Protein AF-A0A397VTR4-F1 (afdb_monomer)

Structure (mmCIF, N/CA/C/O backbone):
data_AF-A0A397VTR4-F1
#
_entry.id   AF-A0A397VTR4-F1
#
loop_
_atom_site.group_PDB
_atom_site.id
_atom_site.type_symbol
_atom_site.label_atom_id
_atom_site.label_alt_id
_atom_site.label_comp_id
_atom_site.label_asym_id
_atom_site.label_entity_id
_atom_site.label_seq_id
_atom_site.pdbx_PDB_ins_code
_atom_site.Cartn_x
_atom_site.Cartn_y
_atom_site.Cartn_z
_atom_site.occupancy
_atom_site.B_iso_or_equiv
_atom_site.auth_seq_id
_atom_site.auth_comp_id
_atom_site.auth_asym_id
_atom_site.auth_atom_id
_atom_site.pdbx_PDB_model_num
ATOM 1 N N . MET A 1 1 ? -44.282 -18.242 8.661 1.00 33.34 1 MET A N 1
ATOM 2 C CA . MET A 1 1 ? -43.552 -17.946 7.410 1.00 33.34 1 MET A CA 1
ATOM 3 C C . MET A 1 1 ? -43.793 -16.471 7.122 1.00 33.34 1 MET A C 1
ATOM 5 O O . MET A 1 1 ? -44.844 -16.131 6.601 1.00 33.34 1 MET A O 1
ATOM 9 N N . TYR A 1 2 ? -42.929 -15.589 7.630 1.00 31.38 2 TYR A N 1
ATOM 10 C CA . TYR A 1 2 ? -43.126 -14.138 7.543 1.00 31.38 2 TYR A CA 1
ATOM 11 C C . TYR A 1 2 ? -42.305 -13.582 6.379 1.00 31.38 2 TYR A C 1
ATOM 13 O O . TYR A 1 2 ? -41.084 -13.712 6.352 1.00 31.38 2 TYR A O 1
ATOM 21 N N . TYR A 1 3 ? -43.016 -13.021 5.402 1.00 32.44 3 TYR A N 1
ATOM 22 C CA . TYR A 1 3 ? -42.472 -12.299 4.258 1.00 32.44 3 TYR A CA 1
ATOM 23 C C . TYR A 1 3 ? -41.955 -10.932 4.723 1.00 32.44 3 TYR A C 1
ATOM 25 O O . TYR A 1 3 ? -42.737 -10.107 5.192 1.00 32.44 3 TYR A O 1
ATOM 33 N N . TYR A 1 4 ? -40.655 -10.685 4.568 1.00 38.69 4 TYR A N 1
ATOM 34 C CA . TYR A 1 4 ? -40.089 -9.337 4.630 1.00 38.69 4 TYR A CA 1
ATOM 35 C C . TYR A 1 4 ? -40.241 -8.672 3.254 1.00 38.69 4 TYR A C 1
ATOM 37 O O . TYR A 1 4 ? -39.797 -9.252 2.259 1.00 38.69 4 TYR A O 1
ATOM 45 N N . PRO A 1 5 ? -40.844 -7.476 3.147 1.00 44.00 5 PRO A N 1
ATOM 46 C CA . PRO A 1 5 ? -40.825 -6.725 1.902 1.00 44.00 5 PRO A CA 1
ATOM 47 C C . PRO A 1 5 ? -39.421 -6.151 1.669 1.00 44.00 5 PRO A C 1
ATOM 49 O O . PRO A 1 5 ? -38.910 -5.367 2.468 1.00 44.00 5 PRO A O 1
ATOM 52 N N . ILE A 1 6 ? -38.804 -6.544 0.554 1.00 43.56 6 ILE A N 1
ATOM 53 C CA . ILE A 1 6 ? -37.585 -5.929 0.023 1.00 43.56 6 ILE A CA 1
ATOM 54 C C . ILE A 1 6 ? -38.001 -4.578 -0.559 1.00 43.56 6 ILE A C 1
ATOM 56 O O . ILE A 1 6 ? -38.496 -4.490 -1.682 1.00 43.56 6 ILE A O 1
ATOM 60 N N . ASN A 1 7 ? -37.875 -3.530 0.249 1.00 37.38 7 ASN A N 1
ATOM 61 C CA . ASN A 1 7 ? -38.048 -2.163 -0.207 1.00 37.38 7 ASN A CA 1
ATOM 62 C C . ASN A 1 7 ? -36.739 -1.734 -0.886 1.00 37.38 7 ASN A C 1
ATOM 64 O O . ASN A 1 7 ? -35.695 -1.661 -0.240 1.00 37.38 7 ASN A O 1
ATOM 68 N N . ASN A 1 8 ? -36.793 -1.494 -2.197 1.00 38.03 8 ASN A N 1
AT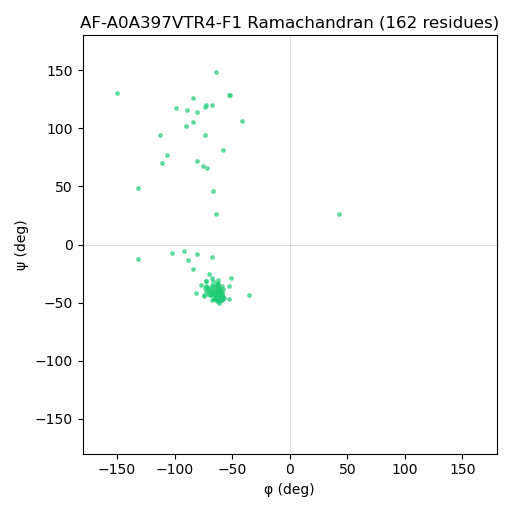OM 69 C CA . ASN A 1 8 ? -35.676 -1.036 -3.028 1.00 38.03 8 ASN A CA 1
ATOM 70 C C . ASN A 1 8 ? -35.322 0.434 -2.731 1.00 38.03 8 ASN A C 1
ATOM 72 O O . ASN A 1 8 ? -35.478 1.311 -3.578 1.00 38.03 8 ASN A O 1
ATOM 76 N N . GLN A 1 9 ? -34.839 0.710 -1.523 1.00 35.12 9 GLN A N 1
ATOM 77 C CA . GLN A 1 9 ? -34.091 1.923 -1.201 1.00 35.12 9 GLN A CA 1
ATOM 78 C C . GLN A 1 9 ? -32.633 1.509 -1.033 1.00 35.12 9 GLN A C 1
ATOM 80 O O . GLN A 1 9 ? -32.119 1.310 0.065 1.00 35.12 9 GLN A O 1
ATOM 85 N N . PHE A 1 10 ? -31.993 1.288 -2.180 1.00 38.28 10 PHE A N 1
ATOM 86 C CA . PHE A 1 10 ? -30.559 1.071 -2.297 1.00 38.28 10 PHE A CA 1
ATOM 87 C C . PHE A 1 10 ? -29.858 2.427 -2.133 1.00 38.28 10 PHE A C 1
ATOM 89 O O . PHE A 1 10 ? -29.314 2.979 -3.077 1.00 38.28 10 PHE A O 1
ATOM 96 N N . GLU A 1 11 ? -29.925 2.991 -0.930 1.00 36.62 11 GLU A N 1
ATOM 97 C CA . GLU A 1 11 ? -29.132 4.157 -0.531 1.00 36.62 11 GLU A CA 1
ATOM 98 C C . GLU A 1 11 ? -28.488 3.861 0.830 1.00 36.62 11 GLU A C 1
ATOM 100 O O . GLU A 1 11 ? -28.550 4.612 1.792 1.00 36.62 11 GLU A O 1
ATOM 105 N N . PHE A 1 12 ? -27.875 2.677 0.911 1.00 35.38 12 PHE A N 1
ATOM 106 C CA . PHE A 1 12 ? -26.869 2.357 1.915 1.00 35.38 12 PHE A CA 1
ATOM 107 C C . PHE A 1 12 ? -25.537 2.946 1.432 1.00 35.38 12 PHE A C 1
ATOM 109 O O . PHE A 1 12 ? -24.631 2.226 1.017 1.00 35.38 12 PHE A O 1
ATOM 116 N N . THR A 1 13 ? -25.395 4.268 1.463 1.00 36.00 13 THR A N 1
ATOM 117 C CA . THR A 1 13 ? -24.081 4.802 1.814 1.00 36.00 13 THR A CA 1
ATOM 118 C C . THR A 1 13 ? -24.111 4.947 3.325 1.00 36.00 13 THR A C 1
ATOM 120 O O . THR A 1 13 ? -24.732 5.890 3.811 1.00 36.00 13 THR A O 1
ATOM 123 N N . PRO A 1 14 ? -23.503 4.036 4.113 1.00 47.72 14 PRO A N 1
ATOM 124 C CA . PRO A 1 14 ? -23.058 4.475 5.426 1.00 47.72 14 PRO A CA 1
ATOM 125 C C . PRO A 1 14 ? -22.231 5.730 5.155 1.00 47.72 14 PRO A C 1
ATOM 127 O O . PRO A 1 14 ? -21.410 5.694 4.235 1.00 47.72 14 PRO A O 1
ATOM 130 N N . ASP A 1 15 ? -22.515 6.829 5.854 1.00 45.50 15 ASP A N 1
ATOM 131 C CA . ASP A 1 15 ? -21.765 8.081 5.766 1.00 45.50 15 ASP A CA 1
ATOM 132 C C . ASP A 1 15 ? -20.310 7.785 6.129 1.00 45.50 15 ASP A C 1
ATOM 134 O O . ASP A 1 15 ? -19.864 7.900 7.271 1.00 45.50 15 ASP A O 1
ATOM 138 N N . LEU A 1 16 ? -19.582 7.275 5.143 1.00 48.88 16 LEU A N 1
ATOM 139 C CA . LEU A 1 16 ? -18.208 6.878 5.261 1.00 48.88 16 LEU A CA 1
ATOM 140 C C . LEU A 1 16 ? -17.495 8.200 5.483 1.00 48.88 16 LEU A C 1
ATOM 142 O O . LEU A 1 16 ? -17.655 9.104 4.651 1.00 48.88 16 LEU A O 1
ATOM 146 N N . PRO A 1 17 ? -16.795 8.373 6.617 1.00 65.38 17 PRO A N 1
ATOM 147 C CA . PRO A 1 17 ? -16.266 9.673 6.970 1.00 65.38 17 PRO A CA 1
ATOM 148 C C . PRO A 1 17 ? -15.460 10.167 5.775 1.00 65.38 17 PRO A C 1
ATOM 150 O O . PRO A 1 17 ? -14.638 9.421 5.251 1.00 65.38 17 PRO A O 1
ATOM 153 N N . ILE A 1 18 ? -15.731 11.394 5.318 1.00 67.50 18 ILE A N 1
ATOM 154 C CA . ILE A 1 18 ? -15.076 12.047 4.170 1.00 67.50 18 ILE A CA 1
ATOM 155 C C . ILE A 1 18 ? -13.579 11.683 4.035 1.00 67.50 18 ILE A C 1
ATOM 157 O O . ILE A 1 18 ? -13.159 11.365 2.918 1.00 67.50 18 ILE A O 1
ATOM 161 N N . PRO A 1 19 ? -12.764 11.644 5.116 1.00 65.00 19 PRO A N 1
ATOM 162 C CA . PRO A 1 19 ? -11.375 11.185 5.022 1.00 65.00 19 PRO A CA 1
ATOM 163 C C . PRO A 1 19 ? -11.200 9.758 4.477 1.00 65.00 19 PRO A C 1
ATOM 165 O O . PRO A 1 19 ? -10.281 9.521 3.701 1.00 65.00 19 PRO A O 1
ATOM 168 N N . LEU A 1 20 ? -12.062 8.808 4.832 1.00 64.69 20 LEU A N 1
ATOM 169 C CA . LEU A 1 20 ? -11.977 7.421 4.379 1.00 64.69 20 LEU A CA 1
ATOM 170 C C . LEU A 1 20 ? -12.267 7.296 2.879 1.00 64.69 20 LEU A C 1
ATOM 172 O O . LEU A 1 20 ? -11.524 6.629 2.165 1.00 64.69 20 LEU A O 1
ATOM 176 N N . THR A 1 21 ? -13.291 7.989 2.379 1.00 75.69 21 THR A N 1
ATOM 177 C CA . THR A 1 21 ? -13.618 8.020 0.943 1.00 75.69 21 THR A CA 1
ATOM 178 C C . THR A 1 21 ? -12.474 8.617 0.124 1.00 75.69 21 THR A C 1
ATOM 180 O O . THR A 1 21 ? -12.134 8.115 -0.952 1.00 75.69 21 THR A O 1
ATOM 183 N N . LEU A 1 22 ? -11.826 9.655 0.657 1.00 77.50 22 LEU A N 1
ATOM 184 C CA . LEU A 1 22 ? -10.661 10.280 0.039 1.00 77.50 22 LEU A CA 1
ATOM 185 C C . LEU A 1 22 ? -9.475 9.301 -0.001 1.00 77.50 22 LEU A C 1
ATOM 187 O O . LEU A 1 22 ? -8.865 9.124 -1.055 1.00 77.50 22 LEU A O 1
ATOM 191 N N . VAL A 1 23 ? -9.208 8.585 1.098 1.00 76.00 23 VAL A N 1
ATOM 192 C CA . VAL A 1 23 ? -8.159 7.550 1.165 1.00 76.00 23 VAL A CA 1
ATOM 193 C C . VAL A 1 23 ? -8.424 6.414 0.177 1.00 76.00 23 VAL A C 1
ATOM 195 O O . VAL A 1 23 ? -7.500 6.000 -0.524 1.00 76.00 23 VAL A O 1
ATOM 198 N N . ILE A 1 24 ? -9.665 5.935 0.064 1.00 78.19 24 ILE A N 1
ATOM 199 C CA . ILE A 1 24 ? -10.036 4.869 -0.880 1.00 78.19 24 ILE A CA 1
ATOM 200 C C . ILE A 1 24 ? -9.807 5.330 -2.320 1.00 78.19 24 ILE A C 1
ATOM 202 O O . ILE A 1 24 ? -9.177 4.620 -3.103 1.00 78.19 24 ILE A O 1
ATOM 206 N N . THR A 1 25 ? -10.253 6.541 -2.656 1.00 81.31 25 THR A N 1
ATOM 207 C CA . THR A 1 25 ? -10.113 7.100 -4.007 1.00 81.31 25 THR A CA 1
ATOM 208 C C . THR A 1 25 ? -8.644 7.274 -4.388 1.00 81.31 25 THR A C 1
ATOM 210 O O . THR A 1 25 ? -8.220 6.814 -5.446 1.00 81.31 25 THR A O 1
ATOM 213 N N . VAL A 1 26 ? -7.840 7.880 -3.508 1.00 78.94 26 VAL A N 1
ATOM 214 C CA . VAL A 1 26 ? -6.396 8.063 -3.729 1.00 78.94 26 VAL A CA 1
ATOM 215 C C . VAL A 1 26 ? -5.698 6.712 -3.878 1.00 78.94 26 VAL A C 1
ATOM 217 O O . VAL A 1 26 ? -4.902 6.530 -4.796 1.00 78.94 26 VAL A O 1
ATOM 220 N N . THR A 1 27 ? -6.041 5.740 -3.033 1.00 76.56 27 THR A N 1
ATOM 221 C CA . THR A 1 27 ? -5.493 4.379 -3.117 1.00 76.56 27 THR A CA 1
ATOM 222 C C . THR A 1 27 ? -5.818 3.732 -4.461 1.00 76.56 27 THR A C 1
ATOM 224 O O . THR A 1 27 ? -4.937 3.145 -5.085 1.00 76.56 27 THR A O 1
ATOM 227 N N . PHE A 1 28 ? -7.051 3.882 -4.948 1.00 83.75 28 PHE A N 1
ATOM 228 C CA . PHE A 1 28 ? -7.476 3.327 -6.231 1.00 83.75 28 PHE A CA 1
ATOM 229 C C . PHE A 1 28 ? -6.714 3.943 -7.410 1.00 83.75 28 PHE A C 1
ATOM 231 O O . PHE A 1 28 ? -6.244 3.224 -8.291 1.00 83.75 28 PHE A O 1
ATOM 238 N N . VAL A 1 29 ? -6.523 5.266 -7.396 1.00 84.81 29 VAL A N 1
ATOM 239 C CA . VAL A 1 29 ? -5.721 5.970 -8.407 1.00 84.81 29 VAL A CA 1
ATOM 240 C C . VAL A 1 29 ? -4.271 5.487 -8.386 1.00 84.81 29 VAL A C 1
ATOM 242 O O . VAL A 1 29 ? -3.698 5.222 -9.441 1.00 84.81 29 VAL A O 1
ATOM 245 N N . ILE A 1 30 ? -3.677 5.315 -7.202 1.00 80.25 30 ILE A N 1
ATOM 246 C CA . ILE A 1 30 ? -2.301 4.820 -7.093 1.00 80.25 30 ILE A CA 1
ATOM 247 C C . ILE A 1 30 ? -2.194 3.370 -7.581 1.00 80.25 30 ILE A C 1
ATOM 249 O O . ILE A 1 30 ? -1.268 3.054 -8.322 1.00 80.25 30 ILE A O 1
ATOM 253 N N . LEU A 1 31 ? -3.149 2.500 -7.245 1.00 81.19 31 LEU A N 1
ATOM 254 C CA . LEU A 1 31 ? -3.188 1.125 -7.756 1.00 81.19 31 LEU A CA 1
ATOM 255 C C . LEU A 1 31 ? -3.301 1.085 -9.284 1.00 81.19 31 LEU A C 1
ATOM 257 O O . LEU A 1 31 ? -2.613 0.291 -9.928 1.00 81.19 31 LEU A O 1
ATOM 261 N N . ALA A 1 32 ? -4.110 1.967 -9.874 1.00 84.25 3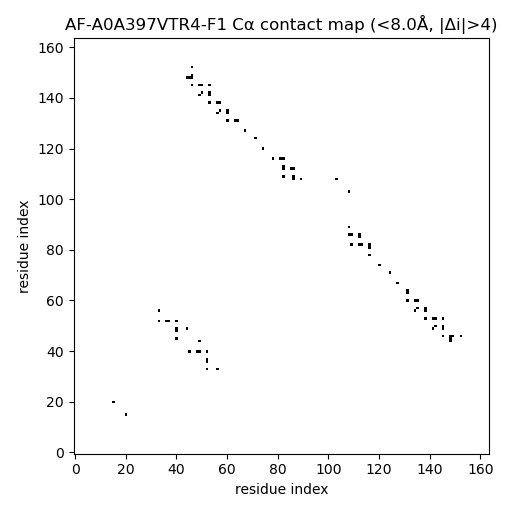2 ALA A N 1
ATOM 262 C CA . ALA A 1 32 ? -4.209 2.102 -11.322 1.00 84.25 32 ALA A CA 1
ATOM 263 C C . ALA A 1 32 ? -2.872 2.546 -11.941 1.00 84.25 32 ALA A C 1
ATOM 265 O O . ALA A 1 32 ? -2.419 1.946 -12.915 1.00 84.25 32 ALA A O 1
ATOM 266 N N . LEU A 1 33 ? -2.194 3.534 -11.346 1.00 80.94 33 LEU A N 1
ATOM 267 C CA . LEU A 1 33 ? -0.865 3.969 -11.788 1.00 80.94 33 LEU A CA 1
ATOM 268 C C . LEU A 1 33 ? 0.165 2.839 -11.680 1.00 80.94 33 LEU A C 1
ATOM 270 O O . LEU A 1 33 ? 0.893 2.592 -12.638 1.00 80.94 33 LEU A O 1
ATOM 274 N N . ILE A 1 34 ? 0.194 2.115 -10.558 1.00 81.19 34 ILE A N 1
ATOM 275 C CA . ILE A 1 34 ? 1.077 0.959 -10.356 1.00 81.19 34 ILE A CA 1
ATOM 276 C C . ILE A 1 34 ? 0.816 -0.105 -11.426 1.00 81.19 34 ILE A C 1
ATOM 278 O O . ILE A 1 34 ? 1.764 -0.636 -11.996 1.00 81.19 34 ILE A O 1
ATOM 282 N N . SER A 1 35 ? -0.449 -0.382 -11.750 1.00 86.19 35 SER A N 1
ATOM 283 C CA . SER A 1 35 ? -0.814 -1.332 -12.803 1.00 86.19 35 SER A CA 1
ATOM 284 C C . SER A 1 35 ? -0.305 -0.890 -14.179 1.00 86.19 35 SER A C 1
ATOM 286 O O . SER A 1 35 ? 0.325 -1.685 -14.879 1.00 86.19 35 SER A O 1
ATOM 288 N N . VAL A 1 36 ? -0.497 0.383 -14.543 1.00 84.31 36 VAL A N 1
ATOM 289 C CA . VAL A 1 36 ? -0.018 0.938 -15.820 1.00 84.31 36 VAL A CA 1
ATOM 290 C C . VAL A 1 36 ? 1.506 0.900 -15.895 1.00 84.31 36 VAL A C 1
ATOM 292 O O . VAL A 1 36 ? 2.054 0.426 -16.887 1.00 84.31 36 VAL A O 1
ATOM 295 N N . PHE A 1 37 ? 2.213 1.339 -14.851 1.00 79.50 37 PHE A N 1
ATOM 296 C CA . PHE A 1 37 ? 3.675 1.294 -14.832 1.00 79.50 37 PHE A CA 1
ATOM 297 C C . PHE A 1 37 ? 4.217 -0.136 -14.810 1.00 79.50 37 PHE A C 1
ATOM 299 O O . PHE A 1 37 ? 5.212 -0.413 -15.476 1.00 79.50 37 PHE A O 1
ATOM 306 N N . GLY A 1 38 ? 3.539 -1.059 -14.126 1.00 79.00 38 GLY A N 1
ATOM 307 C CA . GLY A 1 38 ? 3.845 -2.484 -14.177 1.00 79.00 38 GLY A CA 1
ATOM 308 C C . GLY A 1 38 ? 3.743 -3.020 -15.603 1.00 79.00 38 GLY A C 1
ATOM 309 O O . GLY A 1 38 ? 4.682 -3.651 -16.091 1.00 79.00 38 GLY A O 1
ATOM 310 N N . LEU A 1 39 ? 2.665 -2.680 -16.313 1.00 84.19 39 LEU A N 1
ATOM 311 C CA . LEU A 1 39 ? 2.468 -3.060 -17.710 1.00 84.19 39 LEU A CA 1
ATOM 312 C C . LEU A 1 39 ? 3.565 -2.473 -18.615 1.00 84.19 39 LEU A C 1
ATOM 314 O O . LEU A 1 39 ? 4.218 -3.202 -19.359 1.00 84.19 39 LEU A O 1
ATOM 318 N N . VAL A 1 40 ? 3.822 -1.166 -18.514 1.00 81.12 40 VAL A N 1
ATOM 319 C CA . VAL A 1 40 ? 4.859 -0.470 -19.296 1.00 81.12 40 VAL A CA 1
ATOM 320 C C . VAL A 1 40 ? 6.241 -1.069 -19.024 1.00 81.12 40 VAL A C 1
ATOM 322 O O . VAL A 1 40 ? 7.009 -1.296 -19.958 1.00 81.12 40 VAL A O 1
ATOM 325 N N . SER A 1 41 ? 6.553 -1.394 -17.768 1.00 72.38 41 SER A N 1
ATOM 326 C CA . SER A 1 41 ? 7.832 -2.008 -17.402 1.00 72.38 41 SER A CA 1
ATOM 327 C C . SER A 1 41 ? 8.030 -3.387 -18.041 1.00 72.38 41 SER A C 1
ATOM 329 O O . SER A 1 41 ? 9.139 -3.705 -18.470 1.00 72.38 41 SER A O 1
ATOM 331 N N . ALA A 1 42 ? 6.953 -4.167 -18.181 1.00 78.56 42 ALA A N 1
ATOM 332 C CA . ALA A 1 42 ? 6.990 -5.471 -18.830 1.00 78.56 42 ALA A CA 1
ATOM 333 C C . ALA A 1 42 ? 7.218 -5.360 -20.348 1.00 78.56 42 ALA A C 1
ATOM 335 O O . ALA A 1 42 ? 7.943 -6.175 -20.919 1.00 78.56 42 ALA A O 1
ATOM 336 N N . PHE A 1 43 ? 6.637 -4.347 -21.000 1.00 83.31 43 PHE A N 1
ATOM 337 C CA . PHE A 1 43 ? 6.734 -4.187 -22.454 1.00 83.31 43 PHE A CA 1
ATOM 338 C C . PHE A 1 43 ? 8.035 -3.531 -22.922 1.00 83.31 43 PHE A C 1
ATOM 340 O O . PHE A 1 43 ? 8.609 -3.967 -23.917 1.00 83.31 43 PHE A O 1
ATOM 347 N N . TYR A 1 44 ? 8.512 -2.491 -22.235 1.00 74.88 44 TYR A N 1
ATOM 348 C CA . TYR A 1 44 ? 9.562 -1.636 -22.796 1.00 74.88 44 TYR A CA 1
ATOM 349 C C . TYR A 1 44 ? 10.993 -2.099 -22.504 1.00 74.88 44 TYR A C 1
ATOM 351 O O . TYR A 1 44 ? 11.907 -1.573 -23.133 1.00 74.88 44 TYR A O 1
ATOM 359 N N . LYS A 1 45 ? 11.215 -3.046 -21.571 1.00 70.69 45 LYS A N 1
ATOM 360 C CA . LYS A 1 45 ? 12.553 -3.532 -21.142 1.00 70.69 45 LYS A CA 1
ATOM 361 C C . LYS A 1 45 ? 13.600 -2.413 -20.957 1.00 70.69 45 LYS A C 1
ATOM 363 O O . LYS A 1 45 ? 14.800 -2.636 -21.092 1.00 70.69 45 LYS A O 1
ATOM 368 N N . ALA A 1 46 ? 13.150 -1.193 -20.666 1.00 75.38 46 ALA A N 1
ATOM 369 C CA . ALA A 1 46 ? 14.002 -0.022 -20.588 1.00 75.38 46 ALA A CA 1
ATOM 370 C C . ALA A 1 46 ? 14.523 0.092 -19.148 1.00 75.38 46 ALA A C 1
ATOM 372 O O . ALA A 1 46 ? 13.710 0.328 -18.246 1.00 75.38 46 ALA A O 1
ATOM 373 N N . PRO A 1 47 ? 15.843 -0.033 -18.909 1.00 70.94 47 PRO A N 1
ATOM 374 C CA . PRO A 1 47 ? 16.401 -0.136 -17.557 1.00 70.94 47 PRO A CA 1
ATOM 375 C C . PRO A 1 47 ? 16.051 1.080 -16.682 1.00 70.94 47 PRO A C 1
ATOM 377 O O . PRO A 1 47 ? 15.720 0.931 -15.503 1.00 70.94 47 PRO A O 1
ATOM 380 N N . GLY A 1 48 ? 16.005 2.279 -17.278 1.00 73.56 48 GLY A N 1
ATOM 381 C CA . GLY A 1 48 ? 15.622 3.510 -16.579 1.00 73.56 48 GLY A CA 1
ATOM 382 C C . GLY A 1 48 ? 14.161 3.541 -16.109 1.00 73.56 48 GLY A C 1
ATOM 383 O O . GLY A 1 48 ? 13.883 3.986 -14.994 1.00 73.56 48 GLY A O 1
ATOM 384 N N . ALA A 1 49 ? 13.222 3.022 -16.908 1.00 74.12 49 ALA A N 1
ATOM 385 C CA . ALA A 1 49 ? 11.797 3.022 -16.562 1.00 74.12 49 ALA A CA 1
ATOM 386 C C . ALA A 1 49 ? 11.491 2.037 -15.421 1.00 74.12 49 ALA A C 1
ATOM 388 O O . ALA A 1 49 ? 10.749 2.363 -14.493 1.00 74.12 49 ALA A O 1
ATOM 389 N N . THR A 1 50 ? 12.124 0.859 -15.435 1.00 77.00 50 THR A N 1
ATOM 390 C CA . THR A 1 50 ? 12.016 -0.135 -14.354 1.00 77.00 50 THR A CA 1
ATOM 391 C C . THR A 1 50 ? 12.550 0.376 -13.018 1.00 77.00 50 THR A C 1
ATOM 393 O O . THR A 1 50 ? 11.989 0.054 -11.970 1.00 77.00 50 THR A O 1
ATOM 396 N N . ARG A 1 51 ? 13.593 1.216 -13.027 1.00 78.25 51 ARG A N 1
ATOM 397 C CA . ARG A 1 51 ? 14.151 1.801 -11.800 1.00 78.25 51 ARG A CA 1
ATOM 398 C C . ARG A 1 51 ? 13.233 2.847 -11.176 1.00 78.25 51 ARG A C 1
ATOM 400 O O . ARG A 1 51 ? 13.018 2.817 -9.966 1.00 78.25 51 ARG A O 1
ATOM 407 N N . LEU A 1 52 ? 12.644 3.719 -11.994 1.00 80.69 52 LEU A N 1
ATOM 408 C CA . LEU A 1 52 ? 11.618 4.669 -11.548 1.00 80.69 52 LEU A CA 1
ATOM 409 C C . LEU A 1 52 ? 10.409 3.946 -10.944 1.00 80.69 52 LEU A C 1
ATOM 411 O O . LEU A 1 52 ? 9.954 4.314 -9.863 1.00 80.69 52 LEU A O 1
ATOM 415 N N . TYR A 1 53 ? 9.951 2.870 -11.588 1.00 80.81 53 TYR A N 1
ATOM 416 C CA . TYR A 1 53 ? 8.858 2.049 -11.071 1.00 80.81 53 TYR A CA 1
ATOM 417 C C . TYR A 1 53 ? 9.195 1.389 -9.722 1.00 80.81 53 TYR A C 1
ATOM 419 O O . TYR A 1 53 ? 8.385 1.440 -8.796 1.00 80.81 53 TYR A O 1
ATOM 427 N N . SER A 1 54 ? 10.409 0.847 -9.566 1.00 82.50 54 SER A N 1
ATOM 428 C CA . SER A 1 54 ? 10.887 0.287 -8.290 1.00 82.50 54 SER A CA 1
ATOM 429 C C . SER A 1 54 ? 10.856 1.324 -7.156 1.00 82.50 54 SER A C 1
ATOM 431 O O . SER A 1 54 ? 10.353 1.047 -6.066 1.00 82.50 54 SER A O 1
ATOM 433 N N . ILE A 1 55 ? 11.325 2.549 -7.422 1.00 86.00 55 ILE A N 1
ATOM 434 C CA . ILE A 1 55 ? 11.318 3.645 -6.440 1.00 86.00 55 ILE A CA 1
ATOM 435 C C . ILE A 1 55 ? 9.884 4.049 -6.075 1.00 86.00 55 ILE A C 1
ATOM 437 O O . ILE A 1 55 ? 9.589 4.244 -4.896 1.00 86.00 55 ILE A O 1
ATOM 441 N N . MET A 1 56 ? 8.979 4.136 -7.055 1.00 83.44 56 MET A N 1
ATOM 442 C CA . MET A 1 56 ? 7.568 4.452 -6.803 1.00 83.44 56 MET A CA 1
ATOM 443 C C . MET A 1 56 ? 6.881 3.391 -5.938 1.00 83.44 56 MET A C 1
ATOM 445 O O . MET A 1 56 ? 6.144 3.746 -5.019 1.00 83.44 56 MET A O 1
ATOM 449 N N . LEU A 1 57 ? 7.155 2.104 -6.175 1.00 83.62 57 LEU A N 1
ATOM 450 C CA . LEU A 1 57 ? 6.633 1.011 -5.349 1.00 83.62 57 LEU A CA 1
ATOM 451 C C . LEU A 1 57 ? 7.127 1.098 -3.903 1.00 83.62 57 LEU A C 1
ATOM 453 O O . LEU A 1 57 ? 6.331 0.975 -2.974 1.00 83.62 57 LEU A O 1
ATOM 457 N N . TRP A 1 58 ? 8.418 1.363 -3.699 1.00 86.50 58 TRP A N 1
ATOM 458 C CA . TRP A 1 58 ? 8.968 1.578 -2.359 1.00 86.50 58 TRP A CA 1
ATOM 459 C C . TRP A 1 58 ? 8.371 2.808 -1.670 1.00 86.50 58 TRP A C 1
ATOM 461 O O . TRP A 1 58 ? 8.058 2.755 -0.481 1.00 86.50 58 TRP A O 1
ATOM 471 N N . GLY A 1 59 ? 8.156 3.895 -2.414 1.00 87.12 59 GLY A N 1
ATOM 472 C CA . GLY A 1 59 ? 7.457 5.076 -1.911 1.00 87.12 59 GLY A CA 1
ATOM 473 C C . GLY A 1 59 ? 6.034 4.749 -1.456 1.00 87.12 59 GLY A C 1
ATOM 474 O O . GLY A 1 59 ? 5.624 5.152 -0.368 1.00 87.12 59 GLY A O 1
ATOM 475 N N . PHE A 1 60 ? 5.306 3.954 -2.242 1.00 84.31 60 PHE A N 1
ATOM 476 C CA . PHE A 1 60 ? 3.961 3.514 -1.889 1.00 84.31 60 PHE A CA 1
ATOM 477 C C . PHE A 1 60 ? 3.944 2.655 -0.620 1.00 84.31 60 PHE A C 1
ATOM 479 O O . PHE A 1 60 ? 3.171 2.946 0.289 1.00 84.31 60 PHE A O 1
ATOM 486 N N . VAL A 1 61 ? 4.852 1.677 -0.503 1.00 87.44 61 VAL A N 1
ATOM 487 C CA . VAL A 1 61 ? 5.014 0.855 0.711 1.00 87.44 61 VAL A CA 1
ATOM 488 C C . VAL A 1 61 ? 5.191 1.734 1.953 1.00 87.44 61 VAL A C 1
ATOM 490 O O . VAL A 1 61 ? 4.517 1.516 2.959 1.00 87.44 61 VAL A O 1
ATOM 493 N N . MET A 1 62 ? 6.058 2.750 1.881 1.00 89.38 62 MET A N 1
ATOM 494 C CA . MET A 1 62 ? 6.323 3.652 3.008 1.00 89.38 62 MET A CA 1
ATOM 495 C C . MET A 1 62 ? 5.095 4.487 3.388 1.00 89.38 62 MET A C 1
ATOM 497 O O . MET A 1 62 ? 4.790 4.631 4.571 1.00 89.38 62 MET A O 1
ATOM 501 N N . ILE A 1 63 ? 4.355 5.001 2.403 1.00 87.00 63 ILE A N 1
ATOM 502 C CA . ILE A 1 63 ? 3.125 5.768 2.649 1.00 87.00 63 ILE A CA 1
ATOM 503 C C . ILE A 1 63 ? 2.049 4.874 3.275 1.00 87.00 63 ILE A C 1
ATOM 505 O O . ILE A 1 63 ? 1.454 5.250 4.284 1.00 87.00 63 ILE A O 1
ATOM 509 N N . THR A 1 64 ? 1.820 3.677 2.729 1.00 84.19 64 THR A N 1
ATOM 510 C CA . THR A 1 64 ? 0.851 2.721 3.283 1.00 84.19 64 THR A CA 1
ATOM 511 C C . THR A 1 64 ? 1.220 2.316 4.709 1.00 84.19 64 THR A C 1
ATOM 513 O O . THR A 1 64 ? 0.342 2.217 5.565 1.00 84.19 64 THR A O 1
ATOM 516 N N . PHE A 1 65 ? 2.512 2.143 4.997 1.00 87.38 65 PHE A N 1
ATOM 517 C CA . PHE A 1 65 ? 2.996 1.862 6.346 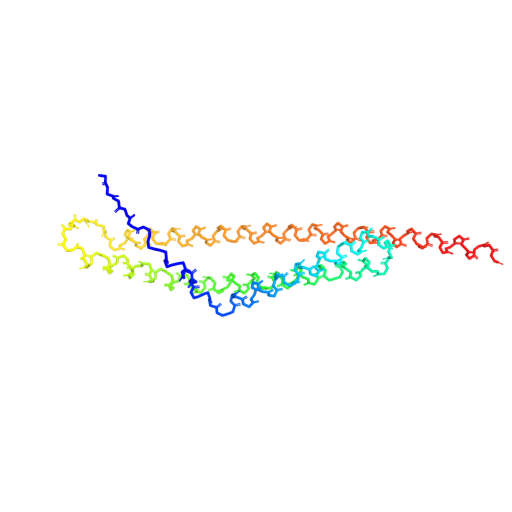1.00 87.38 65 PHE A CA 1
ATOM 518 C C . PHE A 1 65 ? 2.679 3.004 7.326 1.00 87.38 65 PHE A C 1
ATOM 520 O O . PHE A 1 65 ? 2.152 2.753 8.409 1.00 87.38 65 PHE A O 1
ATOM 527 N N . LEU A 1 66 ? 2.912 4.260 6.932 1.00 88.50 66 LEU A N 1
ATOM 528 C CA . LEU A 1 66 ? 2.573 5.429 7.752 1.00 88.50 66 LEU A CA 1
ATOM 529 C C . LEU A 1 66 ? 1.065 5.547 8.005 1.00 88.50 66 LEU A C 1
ATOM 531 O O . LEU A 1 66 ? 0.651 5.762 9.144 1.00 88.50 66 LEU A O 1
ATOM 535 N N . ILE A 1 67 ? 0.239 5.361 6.970 1.00 83.75 67 ILE A N 1
ATOM 536 C CA . ILE A 1 67 ? -1.226 5.371 7.109 1.00 83.75 67 ILE A CA 1
ATOM 537 C C . ILE A 1 67 ? -1.672 4.263 8.069 1.00 83.75 67 ILE A C 1
ATOM 539 O O . ILE A 1 67 ? -2.500 4.514 8.940 1.00 83.75 67 ILE A O 1
ATOM 543 N N . SER A 1 68 ? -1.085 3.067 7.966 1.00 82.44 68 SER A N 1
ATOM 544 C CA . SER A 1 68 ? -1.374 1.949 8.869 1.00 82.44 68 SER A CA 1
ATOM 545 C C . SER A 1 68 ? -1.129 2.321 10.335 1.00 82.44 68 SER A C 1
ATOM 547 O O . SER A 1 68 ? -1.999 2.110 11.177 1.00 82.44 68 SER A O 1
ATOM 549 N N . ILE A 1 69 ? 0.004 2.964 10.642 1.00 84.50 69 ILE A N 1
ATOM 550 C CA . ILE A 1 69 ? 0.316 3.430 12.003 1.00 84.50 69 ILE A CA 1
ATOM 551 C C . ILE A 1 69 ? -0.726 4.441 12.497 1.00 84.50 69 ILE A C 1
ATOM 553 O O . ILE A 1 69 ? -1.199 4.338 13.629 1.00 84.50 69 ILE A O 1
ATOM 557 N N . ILE A 1 70 ? -1.100 5.411 11.657 1.00 84.19 70 ILE A N 1
ATOM 558 C CA . ILE A 1 70 ? -2.096 6.433 12.010 1.00 84.19 70 ILE A CA 1
ATOM 559 C C . ILE A 1 70 ? -3.451 5.783 12.307 1.00 84.19 70 ILE A C 1
ATOM 561 O O . ILE A 1 70 ? -4.078 6.109 13.314 1.00 84.19 70 ILE A O 1
ATOM 565 N N . VAL A 1 71 ? -3.883 4.838 11.468 1.00 77.12 71 VAL A N 1
ATOM 566 C CA . VAL A 1 71 ? -5.149 4.118 11.647 1.00 77.12 71 VAL A CA 1
ATOM 567 C C . VAL A 1 71 ? -5.125 3.294 12.929 1.00 77.12 71 VAL A C 1
ATOM 569 O O . VAL A 1 71 ? -6.057 3.400 13.717 1.00 77.12 71 VAL A O 1
ATOM 572 N N . ILE A 1 72 ? -4.056 2.539 13.196 1.00 78.31 72 ILE A N 1
ATOM 573 C CA . ILE A 1 72 ? -3.930 1.746 14.430 1.00 78.31 72 ILE A CA 1
ATOM 574 C C . ILE A 1 72 ? -4.007 2.651 15.666 1.00 78.31 72 ILE A C 1
ATOM 576 O O . ILE A 1 72 ? -4.740 2.342 16.604 1.00 78.31 72 ILE A O 1
ATOM 580 N N . ASN A 1 73 ? -3.313 3.793 15.655 1.00 78.88 73 ASN A N 1
ATOM 581 C CA . ASN A 1 73 ? -3.368 4.759 16.754 1.00 78.88 73 ASN A CA 1
ATOM 582 C C . ASN A 1 73 ? -4.770 5.358 16.930 1.00 78.88 73 ASN A C 1
ATOM 584 O O . ASN A 1 73 ? -5.248 5.484 18.057 1.00 78.88 73 ASN A O 1
ATOM 588 N N . SER A 1 74 ? -5.448 5.700 15.831 1.00 74.94 74 SER A N 1
ATOM 589 C CA . SER A 1 74 ? -6.817 6.222 15.868 1.00 74.94 74 SER A CA 1
ATOM 590 C C . SER A 1 74 ? -7.809 5.183 16.397 1.00 74.94 74 SER A C 1
ATOM 592 O O . SER A 1 74 ? -8.656 5.514 17.224 1.00 74.94 74 SER A O 1
ATOM 594 N N . VAL A 1 75 ? -7.677 3.926 15.976 1.00 68.69 75 VAL A N 1
ATOM 595 C CA . VAL A 1 75 ? -8.513 2.809 16.431 1.00 68.69 75 VAL A CA 1
ATOM 596 C C . VAL A 1 75 ? -8.270 2.512 17.912 1.00 68.69 75 VAL A C 1
ATOM 598 O O . VAL A 1 75 ? -9.221 2.311 18.665 1.00 68.69 75 VAL A O 1
ATOM 601 N N . ALA A 1 76 ? -7.016 2.555 18.369 1.00 71.19 76 ALA A N 1
ATOM 602 C CA . ALA A 1 76 ? -6.682 2.355 19.777 1.00 71.19 76 ALA A CA 1
ATOM 603 C C . ALA A 1 76 ? -7.314 3.425 20.685 1.00 71.19 76 ALA A C 1
ATOM 605 O O . ALA A 1 76 ? -7.821 3.094 21.756 1.00 71.19 76 ALA A O 1
ATOM 606 N N . GLN A 1 77 ? -7.331 4.690 20.249 1.00 72.88 77 GLN A N 1
ATOM 607 C CA . GLN A 1 77 ? -7.965 5.782 20.998 1.00 72.88 77 GLN A CA 1
ATOM 608 C C . GLN A 1 77 ? -9.499 5.714 20.953 1.00 72.88 77 GLN A C 1
ATOM 610 O O .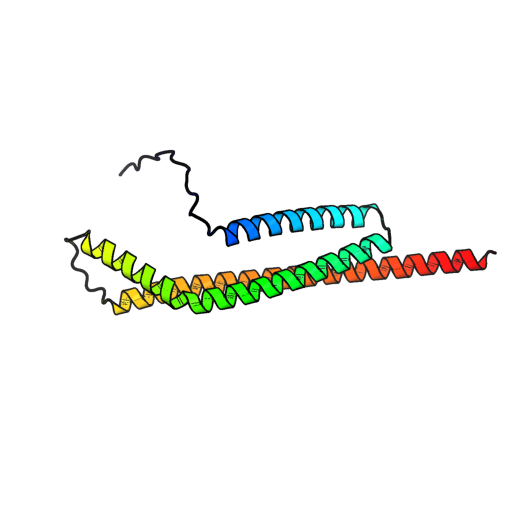 GLN A 1 77 ? -10.156 5.990 21.956 1.00 72.88 77 GLN A O 1
ATOM 615 N N . ASN A 1 78 ? -10.077 5.282 19.829 1.00 66.50 78 ASN A N 1
ATOM 616 C CA . ASN A 1 78 ? -11.528 5.189 19.655 1.00 66.50 78 ASN A CA 1
ATOM 617 C C . ASN A 1 78 ? -12.166 3.937 20.275 1.00 66.50 78 ASN A C 1
ATOM 619 O O . ASN A 1 78 ? -13.391 3.890 20.378 1.00 66.50 78 ASN A O 1
ATOM 623 N N . LYS A 1 79 ? -11.382 2.962 20.762 1.00 62.19 79 LYS A N 1
ATOM 624 C CA . LYS A 1 79 ? -11.900 1.710 21.351 1.00 62.19 79 LYS A CA 1
ATOM 625 C C . LYS A 1 79 ? -12.938 1.951 22.456 1.00 62.19 79 LYS A C 1
ATOM 627 O O . LYS A 1 79 ? -13.908 1.212 22.563 1.00 62.19 79 LYS A O 1
ATOM 632 N N . GLN A 1 80 ? -12.766 3.007 23.251 1.00 62.34 80 GLN A N 1
ATOM 633 C CA . GLN A 1 80 ? -13.717 3.382 24.306 1.00 62.34 80 GLN A CA 1
ATOM 634 C C . GLN A 1 80 ? -15.019 3.982 23.752 1.00 62.34 80 GLN A C 1
ATOM 636 O O . GLN A 1 80 ? -16.088 3.802 24.332 1.00 62.34 80 GLN A O 1
ATOM 641 N N . ASN A 1 81 ? -14.952 4.680 22.617 1.00 66.94 81 ASN A N 1
ATOM 642 C CA . ASN A 1 81 ? -16.121 5.276 21.977 1.00 66.94 81 ASN A CA 1
ATOM 643 C C . ASN A 1 81 ? -17.014 4.206 21.331 1.00 66.94 81 ASN A C 1
ATOM 645 O O . ASN A 1 81 ? -18.231 4.254 21.488 1.00 66.94 81 ASN A O 1
ATOM 649 N N . ASP A 1 82 ? -16.415 3.199 20.692 1.00 62.75 82 ASP A N 1
ATOM 650 C CA . ASP A 1 82 ? -17.161 2.089 20.083 1.00 62.75 82 ASP A CA 1
ATOM 651 C C . ASP A 1 82 ? -17.851 1.213 21.138 1.00 62.75 82 ASP A C 1
ATOM 653 O O . ASP A 1 82 ? -19.011 0.833 20.961 1.00 62.75 82 ASP A O 1
ATOM 657 N N . ILE A 1 83 ? -17.195 0.975 22.282 1.00 65.31 83 ILE A N 1
ATOM 658 C CA . ILE A 1 83 ? -17.814 0.290 23.428 1.00 65.31 83 ILE A CA 1
ATOM 659 C C . ILE A 1 83 ? -19.023 1.091 23.932 1.00 65.31 83 ILE A C 1
ATOM 661 O O . ILE A 1 83 ? -20.107 0.532 24.093 1.00 65.31 83 ILE A O 1
ATOM 665 N N . ASN A 1 84 ? -18.882 2.409 24.112 1.00 65.69 84 ASN A N 1
ATOM 666 C CA . ASN A 1 84 ? -19.980 3.266 24.573 1.00 65.69 84 ASN A CA 1
ATOM 667 C C . ASN A 1 84 ? -21.168 3.293 23.598 1.00 65.69 84 ASN A C 1
ATOM 669 O O . ASN A 1 84 ? -22.321 3.298 24.031 1.00 65.69 84 ASN A O 1
ATOM 673 N N . ILE A 1 85 ? -20.912 3.284 22.287 1.00 73.75 85 ILE A N 1
ATOM 674 C CA . ILE A 1 85 ? -21.964 3.225 21.262 1.00 73.75 85 ILE A CA 1
ATOM 675 C C . ILE A 1 85 ? -22.661 1.855 21.275 1.00 73.75 85 ILE A C 1
ATOM 677 O O . ILE A 1 85 ? -23.892 1.806 21.216 1.00 73.75 85 ILE A O 1
ATOM 681 N N . CYS A 1 86 ? -21.907 0.758 21.402 1.00 72.44 86 CYS A N 1
ATOM 682 C CA . CYS A 1 86 ? -22.452 -0.601 21.479 1.00 72.44 86 CYS A CA 1
ATOM 683 C C . CYS A 1 86 ? -23.360 -0.778 22.707 1.00 72.44 86 CYS A C 1
ATOM 685 O O . CYS A 1 86 ? -24.517 -1.182 22.569 1.00 72.44 86 CYS A O 1
ATOM 687 N N . VAL A 1 87 ? -22.895 -0.356 23.889 1.00 71.81 87 VAL A N 1
ATOM 688 C CA . VAL A 1 87 ? -23.679 -0.393 25.136 1.00 71.81 87 VAL A CA 1
ATOM 689 C C . VAL A 1 87 ? -24.961 0.433 25.006 1.00 71.81 87 VAL A C 1
ATOM 691 O O . VAL A 1 87 ? -26.040 -0.030 25.377 1.00 71.81 87 VAL A O 1
ATOM 694 N N . LYS A 1 88 ? -24.878 1.630 24.413 1.00 70.81 88 LYS A N 1
ATOM 695 C CA . LYS A 1 88 ? -26.040 2.504 24.207 1.00 70.81 88 LYS A CA 1
ATOM 696 C C . LYS A 1 88 ? -27.070 1.894 23.252 1.00 70.81 88 LYS A C 1
ATOM 698 O O . LYS A 1 88 ? -28.271 2.047 23.474 1.00 70.81 88 LYS A O 1
ATOM 703 N N . LYS A 1 89 ? -26.621 1.183 22.211 1.00 71.62 89 LYS A N 1
ATOM 704 C CA . LYS A 1 89 ? -27.499 0.497 21.254 1.00 71.62 89 LYS A CA 1
ATOM 705 C C . LYS A 1 89 ? -28.267 -0.642 21.933 1.00 71.62 89 LYS A C 1
ATOM 707 O O . LYS A 1 89 ? -29.491 -0.677 21.821 1.00 71.62 89 LYS A O 1
ATOM 712 N N . PHE A 1 90 ? -27.583 -1.484 22.712 1.00 69.25 90 PHE A N 1
ATOM 713 C CA . PHE A 1 90 ? -28.216 -2.561 23.485 1.00 69.25 90 PHE A CA 1
ATOM 714 C C . PHE A 1 90 ? -29.176 -2.039 24.568 1.00 69.25 90 PHE A C 1
ATOM 716 O O . PHE A 1 90 ? -30.280 -2.567 24.707 1.00 69.25 90 PHE A O 1
ATOM 723 N N . GLN A 1 91 ? -28.823 -0.964 25.282 1.00 67.31 91 GLN A N 1
ATOM 724 C CA . GLN A 1 91 ? -29.732 -0.327 26.248 1.00 67.31 91 GLN A CA 1
ATOM 725 C C . GLN A 1 91 ? -30.993 0.230 25.571 1.00 67.31 91 GLN A C 1
ATOM 727 O O . GLN A 1 91 ? -32.100 -0.090 25.991 1.00 67.31 91 GLN A O 1
ATOM 732 N N . SER A 1 92 ? -30.849 0.965 24.461 1.00 64.88 92 SER A N 1
ATOM 733 C CA . SER A 1 92 ? -31.998 1.549 23.745 1.00 64.88 92 SER A CA 1
ATOM 734 C C . SER A 1 92 ? -32.983 0.512 23.189 1.00 64.88 92 SER A C 1
ATOM 736 O O . SER A 1 92 ? -34.185 0.769 23.091 1.00 64.88 92 SER A O 1
ATOM 738 N N . GLN A 1 93 ? -32.476 -0.671 22.835 1.00 62.94 93 GLN A N 1
ATOM 739 C CA . GLN A 1 93 ? -33.277 -1.774 22.318 1.00 62.94 93 GLN A CA 1
ATOM 740 C C . GLN A 1 93 ? -34.033 -2.489 23.448 1.00 62.94 93 GLN A C 1
ATOM 742 O O . GLN A 1 93 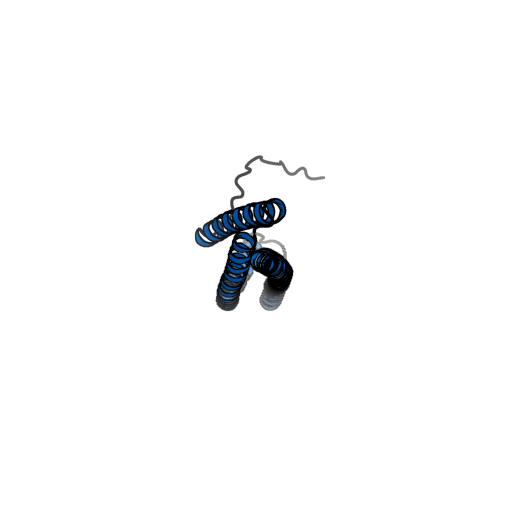? -35.191 -2.854 23.270 1.00 62.94 93 GLN A O 1
ATOM 747 N N . THR A 1 94 ? -33.420 -2.583 24.631 1.00 59.44 94 THR A N 1
ATOM 748 C CA . THR A 1 94 ? -34.040 -3.154 25.838 1.00 59.44 94 THR A CA 1
ATOM 749 C C . THR A 1 94 ? -35.150 -2.250 26.390 1.00 59.44 94 THR A C 1
ATOM 751 O O . THR A 1 94 ? -36.208 -2.740 26.773 1.00 59.44 94 THR A O 1
ATOM 754 N N . ASP A 1 95 ? -34.963 -0.926 26.353 1.00 55.72 95 ASP A N 1
ATOM 755 C CA . ASP A 1 95 ? -35.977 0.044 26.802 1.00 55.72 95 ASP A CA 1
ATOM 756 C C . ASP A 1 95 ? -37.198 0.118 25.863 1.00 55.72 95 ASP A C 1
ATOM 758 O O . ASP A 1 95 ? -38.301 0.466 26.289 1.00 55.72 95 ASP A O 1
ATOM 762 N N . SER A 1 96 ? -37.019 -0.233 24.584 1.00 56.62 96 SER A N 1
ATOM 763 C CA . SER A 1 96 ? -38.099 -0.247 23.586 1.00 56.62 96 SER A CA 1
ATOM 764 C C . SER A 1 96 ? -38.924 -1.542 23.613 1.00 56.62 96 SER A C 1
ATOM 766 O O . SER A 1 96 ? -40.074 -1.551 23.172 1.00 56.62 96 SER A O 1
ATOM 768 N N . GLU A 1 97 ? -38.374 -2.629 24.158 1.00 53.44 97 GLU A N 1
ATOM 769 C CA . GLU A 1 97 ? -38.999 -3.954 24.195 1.00 53.44 97 GLU A CA 1
ATOM 770 C C . GLU A 1 97 ? -39.386 -4.324 25.638 1.00 53.44 97 GLU A C 1
ATOM 772 O O . GLU A 1 97 ? -38.817 -5.196 26.288 1.00 53.44 97 GLU A O 1
ATOM 777 N N . SER A 1 98 ? -40.397 -3.627 26.160 1.00 50.47 98 SER A N 1
ATOM 778 C CA . SER A 1 98 ? -40.897 -3.700 27.545 1.00 50.47 98 SER A CA 1
ATOM 779 C C . SER A 1 98 ? -41.499 -5.050 27.994 1.00 50.47 98 SER A C 1
ATOM 781 O O . SER A 1 98 ? -42.362 -5.077 28.870 1.00 50.47 98 SER A O 1
ATOM 783 N N . THR A 1 99 ? -41.115 -6.200 27.427 1.00 48.75 99 THR A N 1
ATOM 784 C CA . THR A 1 99 ? -41.765 -7.487 27.757 1.00 48.75 99 THR A CA 1
ATOM 785 C C . THR A 1 99 ? -40.841 -8.656 28.090 1.00 48.75 99 THR A C 1
ATOM 787 O O . THR A 1 99 ? -41.323 -9.619 28.684 1.00 48.75 99 THR A O 1
ATOM 790 N N . ILE A 1 100 ? -39.528 -8.618 27.860 1.00 47.19 100 ILE A N 1
ATOM 791 C CA . ILE A 1 100 ? -38.702 -9.798 28.169 1.00 47.19 100 ILE A CA 1
ATOM 792 C C . ILE A 1 100 ? -37.754 -9.503 29.323 1.00 47.19 100 ILE A C 1
ATOM 794 O O . ILE A 1 100 ? -36.644 -9.013 29.157 1.00 47.19 100 ILE A O 1
ATOM 798 N N . LYS A 1 101 ? -38.222 -9.873 30.523 1.00 53.34 101 LYS A N 1
ATOM 799 C CA . LYS A 1 101 ? -37.367 -10.294 31.634 1.00 53.34 101 LYS A CA 1
ATOM 800 C C . LYS A 1 101 ? -36.264 -11.184 31.067 1.00 53.34 101 LYS A C 1
ATOM 802 O O . LYS A 1 101 ? -36.552 -12.328 30.738 1.00 53.34 101 LYS A O 1
ATOM 807 N N . ASN A 1 102 ? -35.036 -10.693 30.981 1.00 47.66 102 ASN A N 1
ATOM 808 C CA . ASN A 1 102 ? -33.877 -11.560 31.042 1.00 47.66 102 ASN A CA 1
ATOM 809 C C . ASN A 1 102 ? -32.694 -10.820 31.651 1.00 47.66 102 ASN A C 1
ATOM 811 O O . ASN A 1 102 ? -32.362 -9.686 31.331 1.00 47.66 102 ASN A O 1
ATOM 815 N N . THR A 1 103 ? -32.132 -11.531 32.606 1.00 48.97 103 THR A N 1
ATOM 816 C CA . THR A 1 103 ? -31.060 -11.267 33.551 1.00 48.97 103 THR A CA 1
ATOM 817 C C . THR A 1 103 ? -29.701 -11.100 32.866 1.00 48.97 103 THR A C 1
ATOM 819 O O . THR A 1 103 ? -28.727 -11.704 33.291 1.00 48.97 103 THR A O 1
ATOM 822 N N . THR A 1 104 ? -29.604 -10.332 31.785 1.00 56.28 104 THR A N 1
ATOM 823 C CA . THR A 1 104 ? -28.303 -9.977 31.209 1.00 56.28 104 THR A CA 1
ATOM 824 C C . THR A 1 104 ? -27.794 -8.775 31.984 1.00 56.28 104 THR A C 1
ATOM 826 O O . THR A 1 104 ? -28.339 -7.676 31.873 1.00 56.28 104 THR A O 1
ATOM 829 N N . SER A 1 105 ? -26.810 -8.992 32.858 1.00 63.62 105 SER A N 1
ATOM 830 C CA . SER A 1 105 ? -26.231 -7.887 33.611 1.00 63.62 105 SER A CA 1
ATOM 831 C C . SER A 1 105 ? -25.551 -6.931 32.630 1.00 63.62 105 SER A C 1
ATOM 833 O O . SER A 1 105 ? -25.032 -7.348 31.594 1.00 63.62 105 SER A O 1
ATOM 835 N N . THR A 1 106 ? -25.526 -5.636 32.941 1.00 64.88 106 THR A N 1
ATOM 836 C CA . THR A 1 106 ? -24.806 -4.635 32.136 1.00 64.88 106 THR A CA 1
ATOM 837 C C . THR A 1 106 ? -23.352 -5.058 31.878 1.00 64.88 106 THR A C 1
ATOM 839 O O . THR A 1 106 ? -22.785 -4.723 30.845 1.00 64.88 106 THR A O 1
ATOM 842 N N . THR A 1 107 ? -22.775 -5.839 32.794 1.00 67.56 107 THR A N 1
ATOM 843 C CA . THR A 1 107 ? -21.442 -6.439 32.709 1.00 67.56 107 THR A CA 1
ATOM 844 C C . THR A 1 107 ? -21.310 -7.434 31.553 1.00 67.56 107 THR A C 1
ATOM 846 O O . THR A 1 107 ? -20.350 -7.335 30.797 1.00 67.56 107 THR A O 1
ATOM 849 N N . ASP A 1 108 ? -22.292 -8.320 31.354 1.00 70.88 108 ASP A N 1
ATOM 850 C CA . ASP A 1 108 ? -22.276 -9.323 30.275 1.00 70.88 108 ASP A CA 1
ATOM 851 C C . ASP A 1 108 ? -22.390 -8.658 28.892 1.00 70.88 108 ASP A C 1
ATOM 853 O O . ASP A 1 108 ? -21.772 -9.085 27.919 1.00 70.88 108 ASP A O 1
ATOM 857 N N . ILE A 1 109 ? -23.151 -7.559 28.807 1.00 68.50 109 ILE A N 1
ATOM 858 C CA . ILE A 1 109 ? -23.314 -6.768 27.576 1.00 68.50 109 ILE A CA 1
ATOM 859 C C . ILE A 1 109 ? -22.013 -6.031 27.228 1.00 68.50 109 ILE A C 1
ATOM 861 O O . ILE A 1 109 ? -21.624 -5.967 26.062 1.00 68.50 109 ILE A O 1
ATOM 865 N N . ILE A 1 110 ? -21.321 -5.486 28.235 1.00 70.69 110 ILE A N 1
ATOM 866 C CA . ILE A 1 110 ? -20.017 -4.838 28.047 1.00 70.69 110 ILE A CA 1
ATOM 867 C C . ILE A 1 110 ? -18.981 -5.858 27.560 1.00 70.69 110 ILE A C 1
ATOM 869 O O . ILE A 1 110 ? -18.215 -5.546 26.649 1.00 70.69 110 ILE A O 1
ATOM 873 N N . GLU A 1 111 ? -18.974 -7.069 28.122 1.00 73.88 111 GLU A N 1
ATOM 874 C CA . GLU A 1 111 ? -18.034 -8.128 27.743 1.00 73.88 111 GLU A CA 1
ATOM 875 C C . GLU A 1 111 ? -18.247 -8.588 26.291 1.00 73.88 111 GLU A C 1
ATOM 877 O O . GLU A 1 111 ? -17.286 -8.624 25.520 1.00 73.88 111 GLU A O 1
ATOM 882 N N . LEU A 1 112 ? -19.503 -8.791 25.870 1.00 72.12 112 LEU A N 1
ATOM 883 C CA . LEU A 1 112 ? -19.844 -9.134 24.482 1.00 72.12 112 LEU A CA 1
ATOM 884 C C . LEU A 1 112 ? -19.412 -8.038 23.487 1.00 72.12 112 LEU A C 1
ATOM 886 O O . LEU A 1 112 ? -18.772 -8.318 22.472 1.00 72.12 112 LEU A O 1
ATOM 890 N N . CYS A 1 113 ? -19.714 -6.771 23.799 1.00 71.44 113 CYS A N 1
ATOM 891 C CA . CYS A 1 113 ? -19.314 -5.623 22.978 1.00 71.44 113 CYS A CA 1
ATOM 892 C C . CYS A 1 113 ? -17.784 -5.477 22.897 1.00 71.44 113 CYS A C 1
ATOM 894 O O . CYS A 1 113 ? -17.236 -5.050 21.877 1.00 71.44 113 CYS A O 1
ATOM 896 N N . GLN A 1 114 ? -17.074 -5.816 23.974 1.00 74.12 114 GLN A N 1
ATOM 897 C CA . GLN A 1 114 ? -15.620 -5.757 24.017 1.00 74.12 114 GLN A CA 1
ATOM 898 C C . GLN A 1 114 ? -14.981 -6.861 23.167 1.00 74.12 114 GLN A C 1
ATOM 900 O O . GLN A 1 114 ? -13.950 -6.609 22.531 1.00 74.12 114 GLN A O 1
ATOM 905 N N . GLU A 1 115 ? -15.573 -8.053 23.130 1.00 76.06 115 GLU A N 1
ATOM 906 C CA . GLU A 1 115 ? -15.090 -9.180 22.332 1.00 76.06 115 GLU A CA 1
ATOM 907 C C . GLU A 1 115 ? -15.241 -8.911 20.827 1.00 76.06 115 GLU A C 1
ATOM 909 O O . GLU A 1 115 ? -14.254 -9.008 20.090 1.00 76.06 115 GLU A O 1
ATOM 914 N N . GLU A 1 116 ? -16.412 -8.441 20.379 1.00 69.06 116 GLU A N 1
ATOM 915 C CA . GLU A 1 116 ? -16.646 -8.082 18.971 1.00 69.06 116 GLU A CA 1
ATOM 916 C C . GLU A 1 116 ? -15.709 -6.964 18.491 1.00 69.06 116 GLU A C 1
ATOM 918 O O . GLU A 1 116 ? -15.058 -7.089 17.447 1.00 69.06 116 GLU A O 1
ATOM 923 N N . ALA A 1 117 ? -15.566 -5.891 19.276 1.00 67.69 117 ALA A N 1
ATOM 924 C CA . ALA A 1 117 ? -14.671 -4.788 18.931 1.00 67.69 117 ALA A CA 1
ATOM 925 C C . ALA A 1 117 ? -13.207 -5.250 18.838 1.00 67.69 117 ALA A C 1
ATOM 927 O O . ALA A 1 117 ? -12.453 -4.799 17.975 1.00 67.69 117 ALA A O 1
ATOM 928 N N . THR A 1 118 ? -12.784 -6.174 19.703 1.00 73.25 118 THR A N 1
ATOM 929 C CA . THR A 1 118 ? -11.404 -6.678 19.704 1.00 73.25 118 THR A CA 1
ATOM 930 C C . THR A 1 118 ? -11.148 -7.621 18.522 1.00 73.25 118 THR A C 1
ATOM 932 O O . THR A 1 118 ? -10.087 -7.533 17.902 1.00 73.25 118 THR A O 1
ATOM 935 N N . ALA A 1 119 ? -12.123 -8.452 18.141 1.00 75.38 119 ALA A N 1
ATOM 936 C CA . ALA A 1 119 ? -12.024 -9.330 16.975 1.00 75.38 119 ALA A CA 1
ATOM 937 C C . ALA A 1 119 ? -11.864 -8.544 15.662 1.00 75.38 119 ALA A C 1
ATOM 939 O O . ALA A 1 119 ? -11.013 -8.887 14.837 1.00 75.38 119 ALA A O 1
ATOM 940 N N . ILE A 1 120 ? -12.616 -7.450 15.496 1.00 72.88 120 ILE A N 1
ATOM 941 C CA . ILE A 1 120 ? -12.512 -6.566 14.325 1.00 72.88 120 ILE A CA 1
ATOM 942 C C . ILE A 1 120 ? -11.104 -5.968 14.234 1.00 72.88 120 ILE A C 1
ATOM 944 O O . ILE A 1 120 ? -10.472 -6.034 13.179 1.00 72.88 120 ILE A O 1
ATOM 948 N N . ILE A 1 121 ? -10.575 -5.441 15.342 1.00 75.56 121 ILE A N 1
ATOM 949 C CA . ILE A 1 121 ? -9.233 -4.839 15.382 1.00 75.56 121 ILE A CA 1
ATOM 950 C C . ILE A 1 121 ? -8.156 -5.869 15.024 1.00 75.56 121 ILE A C 1
ATOM 952 O O . ILE A 1 121 ? -7.266 -5.570 14.228 1.00 75.56 121 ILE A O 1
ATOM 956 N N . ILE A 1 122 ? -8.241 -7.085 15.575 1.00 80.06 122 ILE A N 1
ATOM 957 C CA . ILE A 1 122 ? -7.286 -8.163 15.282 1.00 80.06 122 ILE A CA 1
ATOM 958 C C . ILE A 1 122 ? -7.352 -8.551 13.802 1.00 80.06 122 ILE A C 1
ATOM 960 O O . ILE A 1 122 ? -6.309 -8.665 13.157 1.00 80.06 122 ILE A O 1
ATOM 964 N N . HIS A 1 123 ? -8.555 -8.717 13.247 1.00 76.50 123 HIS A N 1
ATOM 965 C CA . HIS A 1 123 ? -8.728 -9.096 11.847 1.00 76.50 123 HIS A CA 1
ATOM 966 C C . HIS A 1 123 ? -8.181 -8.026 10.891 1.00 76.50 123 HIS A C 1
ATOM 968 O O . HIS A 1 123 ? -7.400 -8.342 9.992 1.00 76.50 123 HIS A O 1
ATOM 974 N N . TYR A 1 124 ? -8.513 -6.751 11.127 1.00 75.75 124 TYR A N 1
ATOM 975 C CA . TYR A 1 124 ? -7.980 -5.632 10.346 1.00 75.75 124 TYR A CA 1
ATOM 976 C C . TYR A 1 124 ? -6.464 -5.494 10.491 1.00 75.75 124 TYR A C 1
ATOM 978 O O . TYR A 1 124 ? -5.769 -5.292 9.495 1.00 75.75 124 TYR A O 1
ATOM 986 N N . GLY A 1 125 ? -5.933 -5.638 11.707 1.00 79.12 125 GLY A N 1
ATOM 987 C CA . GLY A 1 125 ? -4.495 -5.598 11.957 1.00 79.12 125 GLY A CA 1
ATOM 988 C C . GLY A 1 125 ? -3.750 -6.689 11.185 1.00 79.12 125 GLY A C 1
ATOM 989 O O . GLY A 1 125 ? -2.766 -6.404 10.503 1.00 79.12 125 GLY A O 1
ATOM 990 N N . LEU A 1 126 ? -4.255 -7.924 11.223 1.00 85.38 126 LEU A N 1
ATOM 991 C CA . LEU A 1 126 ? -3.664 -9.057 10.510 1.00 85.38 126 LEU A CA 1
ATOM 992 C C . LEU A 1 126 ? -3.732 -8.871 8.988 1.00 85.38 126 LEU A C 1
ATOM 994 O O . LEU A 1 126 ? -2.740 -9.109 8.296 1.00 85.38 126 LEU A O 1
ATOM 998 N N . PHE A 1 127 ? -4.861 -8.381 8.469 1.00 81.75 127 PHE A N 1
ATOM 999 C CA . PHE A 1 127 ? -5.018 -8.065 7.050 1.00 81.75 127 PHE A CA 1
ATOM 1000 C C . PHE A 1 127 ? -4.023 -6.990 6.585 1.00 81.75 127 PHE A C 1
ATOM 1002 O O . PHE A 1 127 ? -3.340 -7.172 5.577 1.00 81.75 127 PHE A O 1
ATOM 1009 N N . MET A 1 128 ? -3.869 -5.903 7.347 1.00 79.06 128 MET A N 1
ATOM 1010 C CA . MET A 1 128 ? -2.926 -4.826 7.023 1.00 79.06 128 MET A CA 1
ATOM 1011 C C . MET A 1 128 ? -1.476 -5.319 6.985 1.00 79.06 128 MET A C 1
ATOM 1013 O O . MET A 1 128 ? -0.730 -4.976 6.066 1.00 79.06 128 MET A O 1
ATOM 1017 N N . ILE A 1 129 ? -1.077 -6.162 7.942 1.00 87.31 129 ILE A N 1
ATOM 1018 C CA . ILE A 1 129 ? 0.261 -6.769 7.959 1.00 87.31 129 ILE A CA 1
ATOM 1019 C C . ILE A 1 129 ? 0.475 -7.635 6.712 1.00 87.31 129 ILE A C 1
ATOM 1021 O O . ILE A 1 129 ? 1.510 -7.511 6.055 1.00 87.31 129 ILE A O 1
ATOM 1025 N N . ALA A 1 130 ? -0.502 -8.472 6.351 1.00 86.75 130 ALA A N 1
ATOM 1026 C CA . ALA A 1 130 ? -0.419 -9.317 5.163 1.00 86.75 130 ALA A CA 1
ATOM 1027 C C . ALA A 1 130 ? -0.256 -8.488 3.876 1.00 86.75 130 ALA A C 1
ATOM 1029 O O . ALA A 1 130 ? 0.596 -8.805 3.044 1.00 86.75 130 ALA A O 1
ATOM 1030 N N . VAL A 1 131 ? -1.006 -7.389 3.742 1.00 84.81 131 VAL A N 1
ATOM 1031 C CA . VAL A 1 131 ? -0.901 -6.468 2.599 1.00 84.81 131 VAL A CA 1
ATOM 1032 C C . VAL A 1 131 ? 0.479 -5.808 2.534 1.00 84.81 131 VAL A C 1
ATOM 1034 O O . VAL A 1 131 ? 1.076 -5.752 1.460 1.00 84.81 131 VAL A O 1
ATOM 1037 N N . ILE A 1 132 ? 1.028 -5.346 3.660 1.00 88.00 132 ILE A N 1
ATOM 1038 C CA . ILE A 1 132 ? 2.359 -4.717 3.692 1.00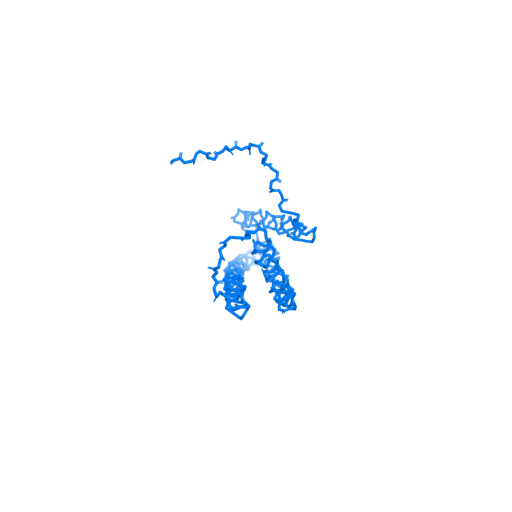 88.00 132 ILE A CA 1
ATOM 1039 C C . ILE A 1 132 ? 3.447 -5.724 3.300 1.00 88.00 132 ILE A C 1
ATOM 1041 O O . ILE A 1 132 ? 4.304 -5.408 2.476 1.00 88.00 132 ILE A O 1
ATOM 1045 N N . LEU A 1 133 ? 3.399 -6.946 3.837 1.00 89.31 133 LEU A N 1
ATOM 1046 C CA . LEU A 1 133 ? 4.348 -8.005 3.479 1.00 89.31 133 LEU A CA 1
ATOM 1047 C C . LEU A 1 133 ? 4.277 -8.349 1.991 1.00 89.31 133 LEU A C 1
ATOM 1049 O O . LEU A 1 133 ? 5.312 -8.486 1.337 1.00 89.31 133 LEU A O 1
ATOM 1053 N N . PHE A 1 134 ? 3.063 -8.436 1.448 1.00 88.38 134 PHE A N 1
ATOM 1054 C CA . PHE A 1 134 ? 2.845 -8.641 0.023 1.00 88.38 134 PHE A CA 1
ATOM 1055 C C . PHE A 1 134 ? 3.468 -7.506 -0.801 1.00 88.38 134 PHE A C 1
ATOM 1057 O O . PHE A 1 134 ? 4.239 -7.762 -1.721 1.00 88.38 134 PHE A O 1
ATOM 1064 N N . MET A 1 135 ? 3.231 -6.247 -0.432 1.00 85.44 135 MET A N 1
ATOM 1065 C CA . MET A 1 135 ? 3.804 -5.091 -1.130 1.00 85.44 135 MET A CA 1
ATOM 1066 C C . MET A 1 135 ? 5.339 -5.069 -1.075 1.00 85.44 135 MET A C 1
ATOM 1068 O O . MET A 1 135 ? 5.983 -4.837 -2.098 1.00 85.44 135 MET A O 1
ATOM 1072 N N . ILE A 1 136 ? 5.939 -5.369 0.084 1.00 91.06 136 ILE A N 1
ATOM 1073 C CA . ILE A 1 136 ? 7.400 -5.478 0.242 1.00 91.06 136 ILE A CA 1
ATOM 1074 C C . ILE A 1 136 ? 7.959 -6.585 -0.659 1.00 91.06 136 ILE A C 1
ATOM 1076 O O . ILE A 1 136 ? 8.979 -6.386 -1.321 1.00 91.06 136 ILE A O 1
ATOM 1080 N N . TYR A 1 137 ? 7.290 -7.740 -0.716 1.00 90.50 137 TYR A N 1
ATOM 1081 C CA . TYR A 1 137 ? 7.686 -8.841 -1.590 1.00 90.50 137 TYR A CA 1
ATOM 1082 C C . TYR A 1 137 ? 7.695 -8.415 -3.065 1.00 90.50 137 TYR A C 1
ATOM 1084 O O . TYR A 1 137 ? 8.691 -8.629 -3.760 1.00 90.50 137 TYR A O 1
ATOM 1092 N N . PHE A 1 138 ? 6.631 -7.753 -3.529 1.00 84.69 138 PHE A N 1
ATOM 1093 C CA . PHE A 1 138 ? 6.540 -7.255 -4.904 1.00 84.69 138 PHE A CA 1
ATOM 1094 C C . PHE A 1 138 ? 7.595 -6.190 -5.209 1.00 84.69 138 PHE A C 1
ATOM 1096 O O . PHE A 1 138 ? 8.276 -6.284 -6.230 1.00 84.69 138 PHE A O 1
ATOM 1103 N N . ALA A 1 139 ? 7.793 -5.223 -4.312 1.00 87.38 139 ALA 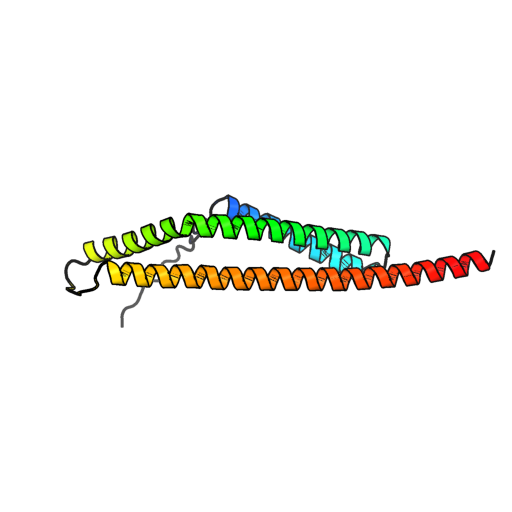A N 1
ATOM 1104 C CA . ALA A 1 139 ? 8.838 -4.213 -4.457 1.00 87.38 139 ALA A CA 1
ATOM 1105 C C . ALA A 1 139 ? 10.233 -4.857 -4.544 1.00 87.38 139 ALA A C 1
ATOM 1107 O O . ALA A 1 139 ? 11.046 -4.480 -5.387 1.00 87.38 139 ALA A O 1
ATOM 1108 N N . GLY A 1 140 ? 10.499 -5.884 -3.732 1.00 87.50 140 GLY A N 1
ATOM 1109 C CA . GLY A 1 140 ? 11.739 -6.656 -3.784 1.00 87.50 140 GLY A CA 1
ATOM 1110 C C . GLY A 1 140 ? 11.921 -7.427 -5.095 1.00 87.50 140 GLY A C 1
ATOM 1111 O O . GLY A 1 140 ? 13.013 -7.412 -5.668 1.00 87.50 140 GLY A O 1
ATOM 1112 N N . ALA A 1 141 ? 10.865 -8.073 -5.595 1.00 86.56 141 ALA A N 1
ATOM 1113 C CA . ALA A 1 141 ? 10.891 -8.797 -6.864 1.00 86.56 141 ALA A CA 1
ATOM 1114 C C . ALA A 1 141 ? 11.179 -7.859 -8.047 1.00 86.56 141 ALA A C 1
ATOM 1116 O O . ALA A 1 141 ? 12.072 -8.134 -8.851 1.00 86.56 141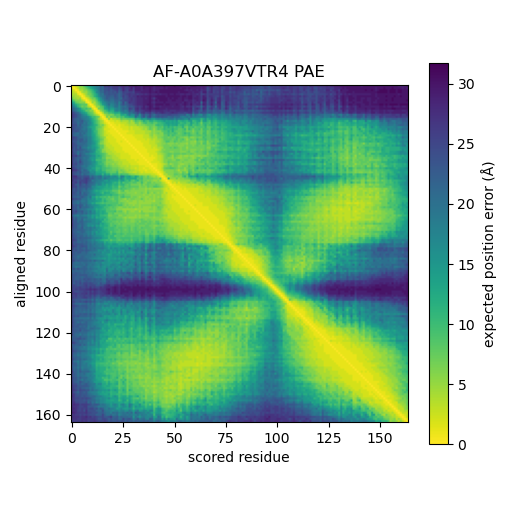 ALA A O 1
ATOM 1117 N N . VAL A 1 142 ? 10.494 -6.714 -8.103 1.00 84.62 142 VAL A N 1
ATOM 1118 C CA . VAL A 1 142 ? 10.715 -5.682 -9.128 1.00 84.62 142 VAL A CA 1
ATOM 1119 C C . VAL A 1 142 ? 12.122 -5.101 -9.024 1.00 84.62 142 VAL A C 1
ATOM 1121 O O . VAL A 1 142 ? 12.788 -4.932 -10.042 1.00 84.62 142 VAL A O 1
ATOM 1124 N N . ASN A 1 143 ? 12.622 -4.855 -7.811 1.00 86.25 143 ASN A N 1
ATOM 1125 C CA . ASN A 1 143 ? 13.972 -4.336 -7.620 1.00 86.25 143 ASN A CA 1
ATOM 1126 C C . ASN A 1 143 ? 15.049 -5.312 -8.125 1.00 86.25 143 ASN A C 1
ATOM 1128 O O . ASN A 1 143 ? 16.000 -4.905 -8.793 1.00 86.25 143 ASN A O 1
ATOM 1132 N N . ARG A 1 144 ? 14.879 -6.618 -7.870 1.00 86.12 144 ARG A N 1
ATOM 1133 C CA . ARG A 1 144 ? 15.758 -7.653 -8.438 1.00 86.12 144 ARG A CA 1
ATOM 1134 C C . ARG A 1 144 ? 15.693 -7.656 -9.962 1.00 86.12 144 ARG A C 1
ATOM 1136 O O . ARG A 1 144 ? 16.739 -7.685 -10.603 1.00 86.12 144 ARG A O 1
ATOM 1143 N N . TYR A 1 145 ? 14.497 -7.574 -10.535 1.00 83.56 145 TYR A N 1
ATOM 1144 C CA . TYR A 1 145 ? 14.324 -7.532 -11.985 1.00 83.56 145 TYR A CA 1
ATOM 1145 C C . TYR A 1 145 ? 15.005 -6.306 -12.616 1.00 83.56 145 TYR A C 1
ATOM 1147 O O . TYR A 1 145 ? 15.748 -6.441 -13.586 1.00 83.56 145 TYR A O 1
ATOM 1155 N N . ALA A 1 146 ? 14.850 -5.127 -12.008 1.00 82.44 146 ALA A N 1
ATOM 1156 C CA . ALA A 1 146 ? 15.526 -3.907 -12.444 1.00 82.44 146 ALA A CA 1
ATOM 1157 C C . ALA A 1 146 ? 17.057 -4.058 -12.405 1.00 82.44 146 ALA A C 1
ATOM 1159 O O . ALA A 1 146 ? 17.729 -3.729 -13.379 1.00 82.44 146 ALA A O 1
ATOM 1160 N N . SER A 1 147 ? 17.609 -4.631 -11.328 1.00 83.75 147 SER A N 1
ATOM 1161 C CA . SER A 1 147 ? 19.060 -4.847 -11.210 1.00 83.75 147 SER A CA 1
ATOM 1162 C C . SER A 1 147 ? 19.621 -5.807 -12.267 1.00 83.75 147 SER A C 1
ATOM 1164 O O . SER A 1 147 ? 20.747 -5.631 -12.730 1.00 83.75 147 SER A O 1
ATOM 1166 N N . GLN A 1 148 ? 18.835 -6.804 -12.688 1.00 86.25 148 GLN A N 1
ATOM 1167 C CA . GLN A 1 148 ? 19.238 -7.733 -13.745 1.00 86.25 148 GLN A CA 1
ATOM 1168 C C . GLN A 1 148 ? 19.291 -7.036 -15.105 1.00 86.25 148 GLN A C 1
ATOM 1170 O O . GLN A 1 148 ? 20.270 -7.201 -15.830 1.00 86.25 148 GLN A O 1
ATOM 1175 N N . LEU A 1 149 ? 18.284 -6.215 -15.416 1.00 83.44 149 LEU A N 1
ATOM 1176 C CA . LEU A 1 149 ? 18.244 -5.427 -16.650 1.00 83.44 149 LEU A CA 1
ATOM 1177 C C . LEU A 1 149 ? 19.403 -4.427 -16.730 1.00 83.44 149 LEU A C 1
ATOM 1179 O O . LEU A 1 149 ? 20.018 -4.281 -17.782 1.00 83.44 149 LEU A O 1
ATOM 1183 N N . GLU A 1 150 ? 19.741 -3.768 -15.620 1.00 82.56 150 GLU A N 1
ATOM 1184 C CA . GLU A 1 150 ? 20.898 -2.865 -15.562 1.00 82.56 150 GLU A CA 1
ATOM 1185 C C . GLU A 1 150 ? 22.219 -3.606 -15.816 1.00 82.56 150 GLU A C 1
ATOM 1187 O O . GLU A 1 150 ? 23.066 -3.127 -16.575 1.00 82.56 150 GLU A O 1
ATOM 1192 N N . ALA A 1 151 ? 22.385 -4.798 -15.235 1.00 85.19 151 ALA A N 1
ATOM 1193 C CA . ALA A 1 151 ? 23.575 -5.623 -15.435 1.00 85.19 151 ALA A CA 1
ATOM 1194 C C . ALA A 1 151 ? 23.707 -6.150 -16.876 1.00 85.19 151 ALA A C 1
ATOM 1196 O O . ALA A 1 151 ? 24.821 -6.352 -17.366 1.00 85.19 151 ALA A O 1
ATOM 1197 N N . GLU A 1 152 ? 22.586 -6.398 -17.555 1.00 84.06 152 GLU A N 1
ATOM 1198 C CA . GLU A 1 152 ? 22.562 -6.808 -18.960 1.00 84.06 152 GLU A CA 1
ATOM 1199 C C . GLU A 1 152 ? 22.881 -5.629 -19.891 1.00 84.06 152 GLU A C 1
ATOM 1201 O O . GLU A 1 152 ? 23.742 -5.751 -20.764 1.00 84.06 152 GLU A O 1
ATOM 1206 N N . TYR A 1 153 ? 22.287 -4.459 -19.635 1.00 81.56 153 TYR A N 1
ATOM 1207 C CA . TYR A 1 153 ? 22.551 -3.235 -20.394 1.00 81.56 153 TYR A CA 1
ATOM 1208 C C . TYR A 1 153 ? 24.021 -2.797 -20.301 1.00 81.56 153 TYR A C 1
ATOM 1210 O O . TYR A 1 153 ? 24.655 -2.524 -21.319 1.00 81.56 153 TYR A O 1
ATOM 1218 N N . SER A 1 154 ? 24.605 -2.808 -19.097 1.00 82.38 154 SER A N 1
ATOM 1219 C CA . SER A 1 154 ? 26.021 -2.463 -18.895 1.00 82.38 154 SER A CA 1
ATOM 1220 C C . SER A 1 154 ? 26.973 -3.417 -19.630 1.00 82.38 154 SER A C 1
ATOM 1222 O O . SER A 1 154 ? 28.013 -2.990 -20.135 1.00 82.38 154 SER A O 1
ATOM 1224 N N . ARG A 1 155 ? 26.612 -4.704 -19.750 1.00 82.31 155 ARG A N 1
ATOM 1225 C CA . ARG A 1 155 ? 27.389 -5.674 -20.537 1.00 82.31 155 ARG A CA 1
ATOM 1226 C C . ARG A 1 155 ? 27.363 -5.365 -22.034 1.00 82.31 155 ARG A C 1
ATOM 1228 O O . ARG A 1 155 ? 28.404 -5.485 -22.676 1.00 82.31 155 ARG A O 1
ATOM 1235 N N . TYR A 1 156 ? 26.211 -4.966 -22.571 1.00 80.81 156 TYR A N 1
ATOM 1236 C CA . TYR A 1 156 ? 26.060 -4.618 -23.987 1.00 80.81 156 TYR A CA 1
ATOM 1237 C C . TYR A 1 156 ? 26.845 -3.347 -24.367 1.00 80.81 156 TYR A C 1
ATOM 1239 O O . TYR A 1 156 ? 27.539 -3.307 -25.388 1.00 80.81 156 TYR A O 1
ATOM 1247 N N . ASP A 1 157 ? 26.810 -2.327 -23.512 1.00 79.25 157 ASP A N 1
ATOM 1248 C CA . ASP A 1 157 ? 27.554 -1.077 -23.715 1.00 79.25 157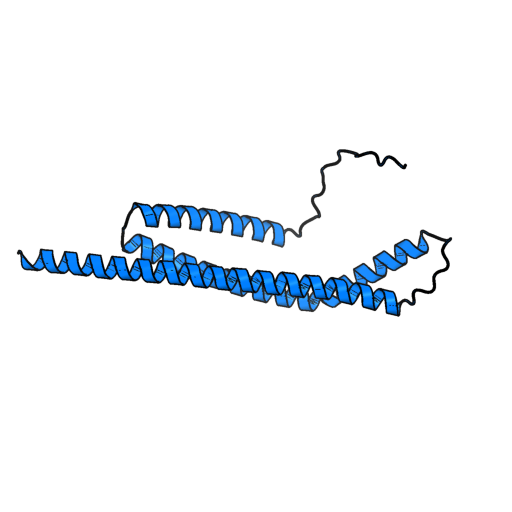 ASP A CA 1
ATOM 1249 C C . ASP A 1 157 ? 29.079 -1.314 -23.750 1.00 79.25 157 ASP A C 1
ATOM 1251 O O . ASP A 1 157 ? 29.794 -0.861 -24.649 1.00 79.25 157 ASP A O 1
ATOM 1255 N N . HIS A 1 158 ? 29.581 -2.161 -22.845 1.00 74.12 158 HIS A N 1
ATOM 1256 C CA . HIS A 1 158 ? 31.000 -2.524 -22.815 1.00 74.12 158 HIS A CA 1
ATOM 1257 C C . HIS A 1 158 ? 31.438 -3.363 -24.036 1.00 74.12 158 HIS A C 1
ATOM 1259 O O . HIS A 1 158 ? 32.609 -3.322 -24.426 1.00 74.12 158 HIS A O 1
ATOM 1265 N N . SER A 1 159 ? 30.550 -4.149 -24.654 1.00 77.25 159 SER A N 1
ATOM 1266 C CA . SER A 1 159 ? 30.888 -4.846 -25.907 1.00 77.25 159 SER A CA 1
ATOM 1267 C C . SER A 1 159 ? 30.960 -3.908 -27.111 1.00 77.25 159 SER A C 1
ATOM 1269 O O . SER A 1 159 ? 31.781 -4.138 -27.995 1.00 77.25 159 SER A O 1
ATOM 1271 N N . THR A 1 160 ? 30.155 -2.844 -27.120 1.00 75.88 160 THR A N 1
ATOM 1272 C CA . THR A 1 160 ? 30.093 -1.886 -28.235 1.00 75.88 160 THR A CA 1
ATOM 1273 C C . THR A 1 160 ? 31.322 -0.975 -28.242 1.00 75.88 160 THR A C 1
ATOM 1275 O O . THR A 1 160 ? 31.974 -0.827 -29.268 1.00 75.88 160 THR A O 1
ATOM 1278 N N . SER A 1 161 ? 31.735 -0.483 -27.070 1.00 70.94 161 SER A N 1
ATOM 1279 C CA . SER A 1 161 ? 32.938 0.355 -26.909 1.00 70.94 161 SER A CA 1
ATOM 1280 C C . SER A 1 161 ? 34.267 -0.362 -27.175 1.00 70.94 161 SER A C 1
ATOM 1282 O O . SER A 1 161 ? 35.308 0.280 -27.245 1.00 70.94 161 SER A O 1
ATOM 1284 N N . ARG A 1 162 ? 34.264 -1.694 -27.309 1.00 68.75 162 ARG A N 1
ATOM 1285 C CA . ARG A 1 162 ? 35.466 -2.481 -27.633 1.00 68.75 162 ARG A CA 1
ATOM 1286 C C . ARG A 1 162 ? 35.664 -2.705 -29.137 1.00 68.75 162 ARG A C 1
ATOM 1288 O O . ARG A 1 162 ? 36.657 -3.327 -29.508 1.00 68.75 162 ARG A O 1
ATOM 1295 N N . GLN A 1 163 ? 34.705 -2.291 -29.967 1.00 62.75 163 GLN A N 1
ATOM 1296 C CA . GLN A 1 163 ? 34.749 -2.439 -31.427 1.00 62.75 163 GLN A CA 1
ATOM 1297 C C . GLN A 1 163 ? 35.117 -1.147 -32.172 1.00 62.75 163 GLN A C 1
ATOM 1299 O O . GLN A 1 163 ? 35.335 -1.214 -33.381 1.00 62.75 163 GLN A O 1
ATOM 1304 N N . GLU A 1 164 ? 35.208 -0.014 -31.473 1.00 51.97 164 GLU A N 1
ATOM 1305 C CA . GLU A 1 164 ? 35.745 1.259 -31.983 1.00 51.97 164 GLU A CA 1
ATOM 1306 C C . GLU A 1 164 ? 37.222 1.429 -31.603 1.00 51.97 164 GLU A C 1
ATOM 1308 O O . GLU A 1 164 ? 37.978 1.973 -32.441 1.00 51.97 164 GLU A O 1
#

Organism: NCBI:txid44941

Secondary structure (DSSP, 8-state):
-PPPP------------HHHHHHHHHHHHHHHHHHHHHHHHHHH--HHHHHHHHHHHHHHHHHHHHHHHHHHHHHHHHHHHHHHHHHHHHHHHHHH-TT------HHHHHHHHHHHHHHHHHHHHHHHHHHHHHHHHHHHHHHHHHHHHHHHHHHHHHHHTT--

Radius of gyration: 26.25 Å; Cα contacts (8 Å, |Δi|>4): 48; chains: 1; bounding box: 79×30×66 Å

Foldseek 3Di:
DDDDDPDPPPPPPPPPPPVVVVVVVVVVVLVVVLVVLVVVCVPPLDLVSLVVSLVSLVVVLVVLVVVLVVVLVVLVVCLVVQLVVQLVVVVVVCVVPPPDDDDCPSVNSSVVSNVVSVVVSVVVNVVSVVVSVVSVVVSVVSVVVSVVSVVVVVVVVVVVVVVD

Nearest PDB structures (foldseek):
  6nct-assembly1_B  TM=4.521E-01  e=5.641E+00  Homo sapiens
  5y05-assembly1_A  TM=3.658E-01  e=4.010E+00  Mycolicibacterium smegmatis MC2 155

Solvent-accessible surface area (backbone atoms only — not comparable to full-atom values): 9398 Å² total; per-residue (Å²): 140,85,85,77,83,86,73,91,70,89,71,84,66,73,86,62,56,67,70,55,54,51,50,52,52,52,50,51,54,49,53,51,50,50,49,51,50,52,52,49,42,70,72,61,73,44,47,70,58,32,46,55,49,31,54,51,44,49,50,48,50,54,51,53,51,54,51,50,53,52,49,53,54,51,50,65,67,42,52,65,56,55,42,52,51,48,50,50,51,55,51,58,53,52,72,71,48,87,78,71,91,69,93,72,49,74,64,58,54,50,52,53,43,50,51,56,56,49,52,53,52,53,51,53,51,51,51,52,51,52,52,50,54,51,49,51,50,51,34,50,53,45,42,52,53,27,54,51,44,45,56,51,51,55,52,53,53,58,59,56,70,71,76,115

Sequence (164 aa):
MYYYPINNQFEFTPDLPIPLTLVITVTFVILALISVFGLVSAFYKAPGATRLYSIMLWGFVMITFLISIIVINSVAQNKQNDINICVKKFQSQTDSESTIKNTTSTTDIIELCQEEATAIIIHYGLFMIAVILFMIYFAGAVNRYASQLEAEYSRYDHSTSRQE

pLDDT: mean 72.18, std 14.62, range [31.38, 91.06]

Mean predicted aligned error: 13.42 Å